Protein AF-A0A077NP46-F1 (afdb_monomer_lite)

Structure (mmCIF, N/CA/C/O backbone):
data_AF-A0A077NP46-F1
#
_entry.id   AF-A0A077NP46-F1
#
loop_
_atom_site.group_PDB
_atom_site.id
_atom_site.type_symbol
_atom_site.label_atom_id
_atom_site.label_alt_id
_atom_site.label_comp_id
_atom_site.label_asym_id
_atom_site.label_entity_id
_atom_site.label_seq_id
_atom_site.pdbx_PDB_ins_code
_atom_site.Cartn_x
_atom_site.Cartn_y
_atom_site.Cartn_z
_atom_site.occupancy
_atom_site.B_iso_or_equiv
_atom_site.auth_seq_id
_atom_site.auth_comp_id
_atom_site.auth_asym_id
_atom_site.auth_atom_id
_atom_site.pdbx_PDB_model_num
ATOM 1 N N . MET A 1 1 ? 30.867 -4.720 -48.514 1.00 58.94 1 MET A N 1
ATOM 2 C CA . MET A 1 1 ? 30.125 -4.532 -47.248 1.00 58.94 1 MET A CA 1
ATOM 3 C C . MET A 1 1 ? 30.835 -5.351 -46.179 1.00 58.94 1 MET A C 1
ATOM 5 O O . MET A 1 1 ? 30.771 -6.571 -46.223 1.00 58.94 1 MET A O 1
ATOM 9 N N . ASP A 1 2 ? 31.620 -4.688 -45.328 1.00 71.00 2 ASP A N 1
ATOM 10 C CA . ASP A 1 2 ? 32.583 -5.315 -44.412 1.00 71.00 2 ASP A CA 1
ATOM 11 C C . ASP A 1 2 ? 31.943 -6.243 -43.376 1.00 71.00 2 ASP A C 1
ATOM 13 O O . ASP A 1 2 ? 31.052 -5.832 -42.627 1.00 71.00 2 ASP A O 1
ATOM 17 N N . ARG A 1 3 ? 32.468 -7.471 -43.271 1.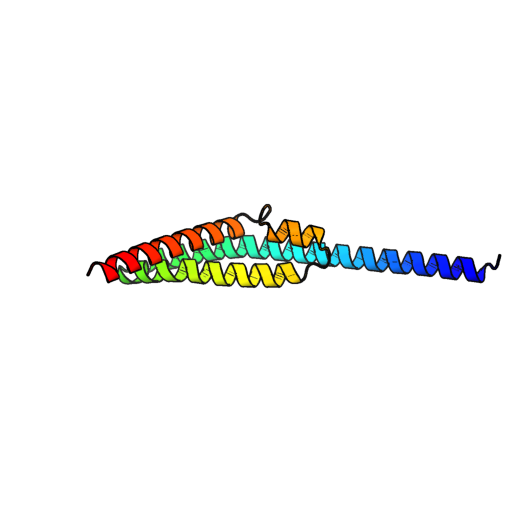00 71.44 3 ARG A N 1
ATOM 18 C CA . ARG A 1 3 ? 32.112 -8.479 -42.250 1.00 71.44 3 ARG A CA 1
ATOM 19 C C . ARG A 1 3 ? 32.153 -7.898 -40.830 1.00 71.44 3 ARG A C 1
ATOM 21 O O . ARG A 1 3 ? 31.249 -8.137 -40.037 1.00 71.44 3 ARG A O 1
ATOM 28 N N . VAL A 1 4 ? 33.118 -7.013 -40.574 1.00 72.38 4 VAL A N 1
ATOM 29 C CA . VAL A 1 4 ? 33.297 -6.281 -39.309 1.00 72.38 4 VAL A CA 1
ATOM 30 C C . VAL A 1 4 ? 32.064 -5.449 -38.935 1.00 72.38 4 VAL A C 1
ATOM 32 O O . VAL A 1 4 ? 31.706 -5.346 -37.761 1.00 72.38 4 VAL A O 1
ATOM 35 N N . LYS A 1 5 ? 31.375 -4.860 -39.921 1.00 72.19 5 LYS A N 1
ATOM 36 C CA . LYS A 1 5 ? 30.170 -4.051 -39.688 1.00 72.19 5 LYS A CA 1
ATOM 37 C C . LYS A 1 5 ? 28.974 -4.934 -39.325 1.00 72.19 5 LYS A C 1
ATOM 39 O O . LYS A 1 5 ? 28.186 -4.548 -38.463 1.00 72.19 5 LYS A O 1
ATOM 44 N N . ILE A 1 6 ? 28.879 -6.119 -39.933 1.00 72.25 6 ILE A N 1
ATOM 45 C CA . ILE A 1 6 ? 27.825 -7.111 -39.669 1.00 72.25 6 ILE A CA 1
ATOM 46 C C . ILE A 1 6 ? 27.989 -7.711 -38.267 1.00 72.25 6 ILE A C 1
ATOM 48 O O . ILE A 1 6 ? 27.013 -7.779 -37.521 1.00 72.25 6 ILE A O 1
ATOM 52 N N . ASP A 1 7 ? 29.216 -8.038 -37.857 1.00 75.44 7 ASP A N 1
ATOM 53 C CA . ASP A 1 7 ? 29.483 -8.563 -36.511 1.00 75.44 7 ASP A CA 1
ATOM 54 C C . ASP A 1 7 ? 29.201 -7.526 -35.412 1.00 75.44 7 ASP A C 1
ATOM 56 O O . ASP A 1 7 ? 28.629 -7.855 -34.369 1.00 75.44 7 ASP A O 1
ATOM 60 N N . LYS A 1 8 ? 29.501 -6.242 -35.662 1.00 73.50 8 LYS A N 1
ATOM 61 C CA . LYS A 1 8 ? 29.154 -5.141 -34.743 1.00 73.50 8 LYS A CA 1
ATOM 62 C C . LYS A 1 8 ? 27.647 -4.909 -34.618 1.00 73.50 8 LYS A C 1
ATOM 64 O O . LYS A 1 8 ? 27.180 -4.505 -33.553 1.00 73.50 8 LYS A O 1
ATOM 69 N N . LEU A 1 9 ? 26.897 -5.094 -35.704 1.00 74.25 9 LEU A N 1
ATOM 70 C CA . LEU A 1 9 ? 25.433 -5.013 -35.703 1.00 74.25 9 LEU A CA 1
ATOM 71 C C . LEU A 1 9 ? 24.842 -6.175 -34.901 1.00 74.25 9 LEU A C 1
ATOM 73 O O . LEU A 1 9 ? 24.157 -5.938 -33.911 1.00 74.25 9 LEU A O 1
ATOM 77 N N . LYS A 1 10 ? 25.257 -7.406 -35.211 1.00 78.81 10 LYS A N 1
ATOM 78 C CA . LYS A 1 10 ? 24.819 -8.618 -34.511 1.00 78.81 10 LYS A CA 1
ATOM 79 C C . LYS A 1 10 ? 25.104 -8.574 -33.003 1.00 78.81 10 LYS A C 1
ATOM 81 O O . LYS A 1 10 ? 24.259 -8.971 -32.207 1.00 78.81 10 LYS A O 1
ATOM 86 N N . ASN A 1 11 ? 26.268 -8.071 -32.585 1.00 78.12 11 ASN A N 1
ATOM 87 C CA . ASN A 1 11 ? 26.615 -7.954 -31.163 1.00 78.12 11 ASN A CA 1
ATOM 88 C C . ASN A 1 11 ? 25.741 -6.909 -30.430 1.00 78.12 11 ASN A C 1
ATOM 90 O O . ASN A 1 11 ? 25.298 -7.143 -29.302 1.00 78.12 11 ASN A O 1
ATOM 94 N N . ARG A 1 12 ? 25.401 -5.792 -31.093 1.00 77.50 12 ARG A N 1
ATOM 95 C CA . ARG A 1 12 ? 24.451 -4.800 -30.555 1.00 77.50 12 ARG A CA 1
ATOM 96 C C . ARG A 1 12 ? 23.042 -5.364 -30.388 1.00 77.50 12 ARG A C 1
ATOM 98 O O . ARG A 1 12 ? 22.405 -5.104 -29.370 1.00 77.50 12 ARG A O 1
ATOM 105 N N . ASP A 1 13 ? 22.580 -6.175 -31.331 1.00 80.56 13 ASP A N 1
ATOM 106 C CA . ASP A 1 13 ? 21.258 -6.798 -31.231 1.00 80.56 13 ASP A CA 1
ATOM 107 C C . ASP A 1 13 ? 21.206 -7.823 -30.088 1.00 80.56 13 ASP A C 1
ATOM 109 O O . ASP A 1 13 ? 20.266 -7.832 -29.292 1.00 80.56 13 ASP A O 1
ATOM 113 N N . ILE A 1 14 ? 22.255 -8.638 -29.931 1.00 80.88 14 ILE A N 1
ATOM 114 C CA . ILE A 1 14 ? 22.356 -9.618 -28.837 1.00 80.88 14 ILE A CA 1
ATOM 115 C C . ILE A 1 14 ? 22.390 -8.923 -27.467 1.00 80.88 14 ILE A C 1
ATOM 117 O O . ILE A 1 14 ? 21.702 -9.353 -26.539 1.00 80.88 14 ILE A O 1
ATOM 121 N N . THR A 1 15 ? 23.144 -7.829 -27.328 1.00 81.31 15 THR A N 1
ATOM 122 C CA . THR A 1 15 ? 23.210 -7.062 -26.070 1.00 81.31 15 THR A CA 1
ATOM 123 C C . THR A 1 15 ? 21.888 -6.366 -25.741 1.00 81.31 15 THR A C 1
ATOM 125 O O . THR A 1 15 ? 21.460 -6.389 -24.583 1.00 81.31 15 THR A O 1
ATOM 128 N N . ALA A 1 16 ? 21.181 -5.830 -26.739 1.00 80.19 16 ALA A N 1
ATOM 129 C CA . ALA A 1 16 ? 19.845 -5.264 -26.553 1.00 80.19 16 ALA A CA 1
ATOM 130 C C . ALA A 1 16 ? 18.819 -6.326 -26.114 1.00 80.19 16 ALA A C 1
ATOM 132 O O . ALA A 1 16 ? 18.022 -6.086 -25.201 1.00 80.19 16 ALA A O 1
ATOM 133 N N . LEU A 1 17 ? 18.864 -7.522 -26.709 1.00 81.94 17 LEU A N 1
ATOM 134 C CA . LEU A 1 17 ? 18.001 -8.639 -26.319 1.00 81.94 17 LEU A CA 1
ATOM 135 C C . LEU A 1 17 ? 18.304 -9.121 -24.895 1.00 81.94 17 LEU A C 1
ATOM 137 O O . LEU A 1 17 ? 17.371 -9.293 -24.110 1.00 81.94 17 LEU A O 1
ATOM 141 N N . LEU A 1 18 ? 19.579 -9.280 -24.531 1.00 80.25 18 LEU A N 1
ATOM 142 C CA . LEU A 1 18 ? 19.990 -9.666 -23.174 1.00 80.25 18 LEU A CA 1
ATOM 143 C C . LEU A 1 18 ? 19.521 -8.656 -22.122 1.00 80.25 18 LEU A C 1
ATOM 145 O O . LEU A 1 18 ? 18.959 -9.059 -21.103 1.00 80.25 18 LEU A O 1
ATOM 149 N N . SER A 1 19 ? 19.672 -7.358 -22.397 1.00 77.31 19 SER A N 1
ATOM 150 C CA . SER A 1 19 ? 19.149 -6.290 -21.538 1.00 77.31 19 SER A CA 1
ATOM 151 C C . SER A 1 19 ? 17.631 -6.416 -21.360 1.00 77.31 19 SER A C 1
ATOM 153 O O . SER A 1 19 ? 17.135 -6.472 -20.235 1.00 77.31 19 SER A O 1
ATOM 155 N N . LYS A 1 20 ? 16.879 -6.596 -22.453 1.00 78.19 20 LYS A N 1
ATOM 156 C CA . LYS A 1 20 ? 15.417 -6.764 -22.407 1.00 78.19 20 LYS A CA 1
ATOM 157 C C . LYS A 1 20 ? 14.985 -8.009 -21.617 1.00 78.19 20 LYS A C 1
ATOM 159 O O . LYS A 1 20 ? 14.007 -7.958 -20.869 1.00 78.19 20 LYS A O 1
ATOM 164 N N . TYR A 1 21 ? 15.709 -9.121 -21.749 1.00 77.50 21 TYR A N 1
ATOM 165 C CA . TYR A 1 21 ? 15.459 -10.340 -20.972 1.00 77.50 21 TYR A CA 1
ATOM 166 C C . TYR A 1 21 ? 15.762 -10.156 -19.479 1.00 77.50 21 TYR A C 1
ATOM 168 O O . TYR A 1 21 ? 14.984 -10.630 -18.646 1.00 77.50 21 TYR A O 1
ATOM 176 N N . ALA A 1 22 ? 16.843 -9.451 -19.135 1.00 75.00 22 ALA A N 1
ATOM 177 C CA . ALA A 1 22 ? 17.192 -9.135 -17.752 1.00 75.00 22 ALA A CA 1
ATOM 178 C C . ALA A 1 22 ? 16.121 -8.254 -17.088 1.00 75.00 22 ALA A C 1
ATOM 180 O O . ALA A 1 22 ? 15.631 -8.611 -16.014 1.00 75.00 22 ALA A O 1
ATOM 181 N N . MET A 1 23 ? 15.670 -7.195 -17.773 1.00 77.88 23 MET A N 1
ATOM 182 C CA . MET A 1 23 ? 14.568 -6.332 -17.317 1.00 77.88 23 MET A CA 1
ATOM 183 C C . MET A 1 23 ? 13.292 -7.142 -17.061 1.00 77.88 23 MET A C 1
ATOM 185 O O . MET A 1 23 ? 12.713 -7.088 -15.980 1.00 77.88 23 MET A O 1
ATOM 189 N N . LYS A 1 24 ? 12.905 -8.004 -18.011 1.00 76.88 24 LYS A N 1
ATOM 190 C CA . LYS A 1 24 ? 11.707 -8.848 -17.884 1.00 76.88 24 LYS A CA 1
ATOM 191 C C . LYS A 1 24 ? 11.804 -9.846 -16.724 1.00 76.88 24 LYS A C 1
ATOM 193 O O . LYS A 1 24 ? 10.796 -10.164 -16.091 1.00 76.88 24 LYS A O 1
ATOM 198 N N . LYS A 1 25 ? 12.999 -10.378 -16.444 1.00 77.62 25 LYS A N 1
ATOM 199 C CA . LYS A 1 25 ? 13.234 -11.269 -15.296 1.00 77.62 25 LYS A CA 1
ATOM 200 C C . LYS A 1 25 ? 13.103 -10.507 -13.973 1.00 77.62 25 LYS A C 1
ATOM 202 O O . LYS A 1 25 ? 12.467 -11.017 -13.051 1.00 77.62 25 LYS A O 1
ATOM 207 N N . GLN A 1 26 ? 13.644 -9.293 -13.908 1.00 77.69 26 GLN A N 1
ATOM 208 C CA . GLN A 1 26 ? 13.545 -8.415 -12.743 1.00 77.69 26 GLN A CA 1
ATOM 209 C C . GLN A 1 26 ? 12.096 -7.975 -12.476 1.00 77.69 26 GLN A C 1
ATOM 211 O O . GLN A 1 26 ? 11.637 -8.026 -11.331 1.00 77.69 26 GLN A O 1
ATOM 216 N N . ASP A 1 27 ? 11.331 -7.651 -13.518 1.00 75.25 27 ASP A N 1
ATOM 217 C CA . ASP A 1 27 ? 9.910 -7.309 -13.391 1.00 75.25 27 ASP A CA 1
ATOM 218 C C . ASP A 1 27 ? 9.087 -8.495 -12.867 1.00 75.25 27 ASP A C 1
ATOM 220 O O . ASP A 1 27 ? 8.264 -8.335 -11.965 1.00 75.25 27 ASP A O 1
ATOM 224 N N . LYS A 1 28 ? 9.362 -9.719 -13.344 1.00 77.19 28 LYS A N 1
ATOM 225 C CA . LYS A 1 28 ? 8.721 -10.940 -12.820 1.00 77.19 28 LYS A CA 1
ATOM 226 C C . LYS A 1 28 ? 9.022 -11.178 -11.338 1.00 77.19 28 LYS A C 1
ATOM 228 O O . LYS A 1 28 ? 8.116 -11.536 -10.587 1.00 77.19 28 LYS A O 1
ATOM 233 N N . GLN A 1 29 ? 10.268 -10.984 -10.903 1.00 80.19 29 GLN A N 1
ATOM 234 C CA . GLN A 1 29 ? 10.638 -11.103 -9.485 1.00 80.19 29 GLN A CA 1
ATOM 235 C C . GLN A 1 29 ? 9.959 -10.033 -8.625 1.00 80.19 29 GLN A C 1
ATOM 237 O O . GLN A 1 29 ? 9.506 -10.318 -7.512 1.00 80.19 29 GLN A O 1
ATOM 242 N N . THR A 1 30 ? 9.842 -8.819 -9.161 1.00 76.50 30 THR A N 1
ATOM 243 C CA . THR A 1 30 ? 9.151 -7.713 -8.497 1.00 76.50 30 THR A CA 1
ATOM 244 C C . THR A 1 30 ? 7.669 -8.051 -8.336 1.00 76.50 30 THR A C 1
ATOM 246 O O . THR A 1 30 ? 7.168 -8.032 -7.216 1.00 76.50 30 THR A O 1
ATOM 249 N N . LEU A 1 31 ? 6.988 -8.509 -9.393 1.00 76.88 31 LEU A N 1
ATOM 250 C CA . LEU A 1 31 ? 5.595 -8.973 -9.326 1.00 76.88 31 LEU A CA 1
ATOM 251 C C . LEU A 1 31 ? 5.378 -10.105 -8.311 1.00 76.88 31 LEU A C 1
ATOM 253 O O . LEU A 1 31 ? 4.396 -10.082 -7.565 1.00 76.88 31 LEU A O 1
ATOM 257 N N . ALA A 1 32 ? 6.285 -11.086 -8.265 1.00 79.94 32 ALA A N 1
ATOM 258 C CA . ALA A 1 32 ? 6.219 -12.175 -7.292 1.00 79.94 32 ALA A CA 1
ATOM 259 C C . ALA A 1 32 ? 6.337 -11.649 -5.852 1.00 79.94 32 ALA A C 1
ATOM 261 O O . ALA A 1 32 ? 5.567 -12.059 -4.983 1.00 79.94 32 ALA A O 1
ATOM 262 N N . SER A 1 33 ? 7.238 -10.690 -5.623 1.00 79.75 33 SER A N 1
ATOM 263 C CA . SER A 1 33 ? 7.393 -10.011 -4.332 1.00 79.75 33 SER A CA 1
ATOM 264 C C . SER A 1 33 ? 6.145 -9.211 -3.954 1.00 79.75 33 SER A C 1
ATOM 266 O O . SER A 1 33 ? 5.704 -9.294 -2.811 1.00 79.75 33 SER A O 1
ATOM 268 N N . LEU A 1 34 ? 5.528 -8.496 -4.905 1.00 78.06 34 LEU A N 1
ATOM 269 C CA . LEU A 1 34 ? 4.260 -7.795 -4.672 1.00 78.06 34 LEU A CA 1
ATOM 270 C C . LEU A 1 34 ? 3.145 -8.773 -4.284 1.00 78.06 34 LEU A C 1
ATOM 272 O O . LEU A 1 34 ? 2.411 -8.514 -3.338 1.00 78.06 34 LEU A O 1
ATOM 276 N N . LYS A 1 35 ? 3.031 -9.917 -4.970 1.00 79.06 35 LYS A N 1
ATOM 277 C CA . LYS A 1 35 ? 2.004 -10.926 -4.662 1.00 79.06 35 LYS A CA 1
ATOM 278 C C . LYS A 1 35 ? 2.218 -11.568 -3.291 1.00 79.06 35 LYS A C 1
ATOM 280 O O . LYS A 1 35 ? 1.259 -11.809 -2.563 1.00 79.06 35 LYS A O 1
ATOM 285 N N . GLN A 1 36 ? 3.471 -11.828 -2.920 1.00 82.06 36 GLN A N 1
ATOM 286 C CA . GLN A 1 36 ? 3.796 -12.299 -1.574 1.00 82.06 36 GLN A CA 1
ATOM 287 C C . GLN A 1 36 ? 3.496 -11.244 -0.509 1.00 82.06 36 GLN A C 1
ATOM 289 O O . GLN A 1 36 ? 2.999 -11.604 0.556 1.00 82.06 36 GLN A O 1
ATOM 294 N N . LEU A 1 37 ? 3.777 -9.967 -0.784 1.00 81.31 37 LEU A N 1
ATOM 295 C CA . LEU A 1 37 ? 3.448 -8.864 0.116 1.00 81.31 37 LEU A CA 1
ATOM 296 C C . LEU A 1 37 ? 1.932 -8.770 0.333 1.00 81.31 37 LEU A C 1
ATOM 298 O O . LEU A 1 37 ? 1.511 -8.700 1.480 1.00 81.31 37 LEU A O 1
ATOM 302 N N . ASP A 1 38 ? 1.136 -8.843 -0.737 1.00 80.31 38 ASP A N 1
ATOM 303 C CA . ASP A 1 38 ? -0.334 -8.804 -0.688 1.00 80.31 38 ASP A CA 1
ATOM 304 C C . ASP A 1 38 ? -0.884 -9.940 0.187 1.00 80.31 38 ASP A C 1
ATOM 306 O O . ASP A 1 38 ? -1.621 -9.703 1.142 1.00 80.31 38 ASP A O 1
ATOM 310 N N . ASN A 1 39 ? -0.417 -11.171 -0.039 1.00 81.00 39 ASN A N 1
ATOM 311 C CA . ASN A 1 39 ? -0.849 -12.327 0.747 1.00 81.00 39 ASN A CA 1
ATOM 312 C C . ASN A 1 39 ? -0.401 -12.245 2.221 1.00 81.00 39 ASN A C 1
ATOM 314 O O . ASN A 1 39 ? -1.156 -12.582 3.133 1.00 81.00 39 ASN A O 1
ATOM 318 N N . ARG A 1 40 ? 0.824 -11.766 2.480 1.00 81.94 40 ARG A N 1
ATOM 319 C CA . ARG A 1 40 ? 1.321 -11.548 3.850 1.00 81.94 40 ARG A CA 1
ATOM 320 C C . ARG A 1 40 ? 0.568 -10.431 4.562 1.00 81.94 40 ARG A C 1
ATOM 322 O O . ARG A 1 40 ? 0.369 -10.529 5.767 1.00 81.94 40 ARG A O 1
ATOM 329 N N . ALA A 1 41 ? 0.158 -9.392 3.844 1.00 80.19 41 ALA A N 1
ATOM 330 C CA . ALA A 1 41 ? -0.592 -8.283 4.412 1.00 80.19 41 ALA A CA 1
ATOM 331 C C . ALA A 1 41 ? -2.016 -8.704 4.799 1.00 80.19 41 ALA A C 1
ATOM 333 O O . ALA A 1 41 ? -2.472 -8.340 5.880 1.00 80.19 41 ALA A O 1
ATOM 334 N N . VAL A 1 42 ? -2.667 -9.562 4.003 1.00 80.19 42 VAL A N 1
ATOM 335 C CA . VAL A 1 42 ? -3.940 -10.208 4.380 1.00 80.19 42 VAL A CA 1
ATOM 336 C C . VAL A 1 42 ? -3.774 -11.030 5.661 1.00 80.19 42 VAL A C 1
ATOM 338 O O . VAL A 1 42 ? -4.549 -10.881 6.604 1.00 80.19 42 VAL A O 1
ATOM 341 N N . LEU A 1 43 ? -2.729 -11.859 5.729 1.00 83.38 43 LEU A N 1
ATOM 342 C CA . LEU A 1 43 ? -2.394 -12.628 6.932 1.00 83.38 43 LEU A CA 1
ATOM 343 C C . LEU A 1 43 ? -2.146 -11.722 8.145 1.00 83.38 43 LEU A C 1
ATOM 345 O O . LEU A 1 43 ? -2.653 -11.997 9.230 1.00 83.38 43 LEU A O 1
ATOM 349 N N . GLY A 1 44 ? -1.416 -10.621 7.957 1.00 82.00 44 GLY A N 1
ATOM 350 C CA . GLY A 1 44 ? -1.179 -9.613 8.987 1.00 82.00 44 GLY A CA 1
ATOM 351 C C . GLY A 1 44 ? -2.472 -8.954 9.466 1.00 82.00 44 GLY A C 1
ATOM 352 O O . GLY A 1 44 ? -2.663 -8.792 10.667 1.00 82.00 44 GLY A O 1
ATOM 353 N N . PHE A 1 45 ? -3.390 -8.641 8.552 1.00 80.56 45 PHE A N 1
ATOM 354 C CA . PHE A 1 45 ? -4.693 -8.065 8.878 1.00 80.56 45 PHE A CA 1
ATOM 355 C C . PHE A 1 45 ? -5.524 -8.997 9.768 1.00 80.56 45 PHE A C 1
ATOM 357 O O . PHE A 1 45 ? -6.042 -8.566 10.801 1.00 80.56 45 PHE A O 1
ATOM 364 N N . PHE A 1 46 ? -5.593 -10.286 9.421 1.00 82.44 46 PHE A N 1
ATOM 365 C CA . PHE A 1 46 ? -6.261 -11.290 10.252 1.00 82.44 46 PHE A CA 1
ATOM 366 C C . PHE A 1 46 ? -5.548 -11.514 11.585 1.00 82.44 46 PHE A C 1
ATOM 368 O O . PHE A 1 46 ? -6.216 -11.610 12.610 1.00 82.44 46 PHE A O 1
ATOM 375 N N . ALA A 1 47 ? -4.214 -11.547 11.605 1.00 84.06 47 ALA A N 1
ATOM 376 C CA . ALA A 1 47 ? -3.447 -11.696 12.839 1.00 84.06 47 ALA A CA 1
ATOM 377 C C . ALA A 1 47 ? -3.693 -10.529 13.809 1.00 84.06 47 ALA A C 1
ATOM 379 O O . ALA A 1 47 ? -3.908 -10.756 14.998 1.00 84.06 47 ALA A O 1
ATOM 380 N N . ILE A 1 48 ? -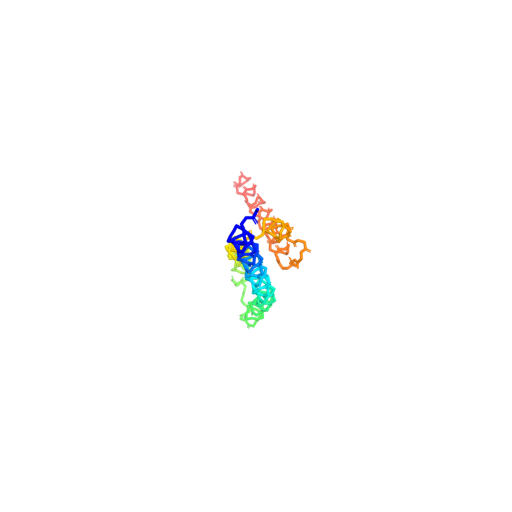3.734 -9.291 13.300 1.00 80.38 48 ILE A N 1
ATOM 381 C CA . ILE A 1 48 ? -4.088 -8.098 14.082 1.00 80.38 48 ILE A CA 1
ATOM 382 C C . ILE A 1 48 ? -5.497 -8.261 14.659 1.00 80.38 48 ILE A C 1
ATOM 384 O O . ILE A 1 48 ? -5.673 -8.119 15.867 1.00 80.38 48 ILE A O 1
ATOM 388 N N . ALA A 1 49 ? -6.483 -8.616 13.829 1.00 79.12 49 ALA A N 1
ATOM 389 C CA . ALA A 1 49 ? -7.857 -8.830 14.281 1.00 79.12 49 ALA A CA 1
ATOM 390 C C . ALA A 1 49 ? -7.962 -9.937 15.348 1.00 79.12 49 ALA A C 1
ATOM 392 O O . ALA A 1 49 ? -8.683 -9.769 16.330 1.00 79.12 49 ALA A O 1
ATOM 393 N N . LEU A 1 50 ? -7.210 -11.031 15.196 1.00 83.19 50 LEU A N 1
ATOM 394 C CA . LEU A 1 50 ? -7.196 -12.157 16.128 1.00 83.19 50 LEU A CA 1
ATOM 395 C C . LEU A 1 50 ? -6.603 -11.761 17.488 1.00 83.19 50 LEU A C 1
ATOM 397 O O . LEU A 1 50 ? -7.229 -11.991 18.519 1.00 83.19 50 LEU A O 1
ATOM 401 N N . ILE A 1 51 ? -5.439 -11.101 17.491 1.00 82.06 51 ILE A N 1
ATOM 402 C CA . ILE A 1 51 ? -4.782 -10.611 18.715 1.00 82.06 51 ILE A CA 1
ATOM 403 C C . ILE A 1 51 ? -5.697 -9.619 19.444 1.00 82.06 51 ILE A C 1
ATOM 405 O O . ILE A 1 51 ? -5.868 -9.692 20.659 1.00 82.06 51 ILE A O 1
ATOM 409 N N . LEU A 1 52 ? -6.333 -8.712 18.705 1.00 76.31 52 LEU A N 1
ATOM 410 C CA . LEU A 1 52 ? -7.271 -7.742 19.266 1.00 76.31 52 LEU A CA 1
ATOM 411 C C . LEU A 1 52 ? -8.541 -8.389 19.824 1.00 76.31 52 LEU A C 1
ATOM 413 O O . LEU A 1 52 ? -8.992 -7.994 20.900 1.00 76.31 52 LEU A O 1
ATOM 417 N N . GLY A 1 53 ? -9.081 -9.396 19.134 1.00 74.75 53 GLY A N 1
ATOM 418 C CA . GLY A 1 53 ? -10.212 -10.190 19.612 1.00 74.75 53 GLY A CA 1
ATOM 419 C C . GLY A 1 53 ? -9.892 -10.940 20.905 1.00 74.75 53 GLY A C 1
ATOM 420 O O . GLY A 1 53 ? -10.725 -10.976 21.805 1.00 74.75 53 GLY A O 1
ATOM 421 N N . MET A 1 54 ? -8.666 -11.458 21.037 1.00 79.19 54 MET A N 1
ATOM 422 C CA . MET A 1 54 ? -8.212 -12.145 22.252 1.00 79.19 54 MET A CA 1
ATOM 423 C C . MET A 1 54 ? -8.027 -11.204 23.450 1.00 79.19 54 MET A C 1
ATOM 425 O O . MET A 1 54 ? -8.283 -11.611 24.579 1.00 79.19 54 MET A O 1
ATOM 429 N N . ILE A 1 55 ? -7.594 -9.956 23.233 1.00 78.75 55 ILE A N 1
ATOM 430 C CA . ILE A 1 55 ? -7.368 -8.994 24.330 1.00 78.75 55 ILE A CA 1
ATOM 431 C C . ILE A 1 55 ? -8.680 -8.279 24.735 1.00 78.75 55 ILE A C 1
ATOM 433 O O . ILE A 1 55 ? -8.823 -7.849 25.878 1.00 78.75 55 ILE A O 1
ATOM 437 N N . GLY A 1 56 ? -9.667 -8.173 23.835 1.00 60.44 56 GLY A N 1
ATOM 438 C CA . GLY A 1 56 ? -11.095 -8.071 24.190 1.00 60.44 56 GLY A CA 1
ATOM 439 C C . GLY A 1 56 ? -11.560 -6.881 25.049 1.00 60.44 56 GLY A C 1
ATOM 440 O O . GLY A 1 56 ? -12.604 -6.958 25.692 1.00 60.44 56 GLY A O 1
ATOM 441 N N . GLY A 1 57 ? -10.825 -5.767 25.098 1.00 68.62 57 GLY A N 1
ATOM 442 C CA . GLY A 1 57 ? -11.188 -4.591 25.905 1.00 68.62 57 GLY A CA 1
ATOM 443 C C . GLY A 1 57 ? -11.948 -3.501 25.130 1.00 68.62 57 GLY A C 1
ATOM 444 O O . GLY A 1 57 ? -11.571 -3.152 24.016 1.00 68.62 57 GLY A O 1
ATOM 445 N N . LYS A 1 58 ? -12.947 -2.838 25.742 1.00 66.25 58 LYS A N 1
ATOM 446 C CA . LYS A 1 58 ? -13.707 -1.705 25.139 1.00 66.25 58 LYS A CA 1
ATOM 447 C C . LYS A 1 58 ? -12.826 -0.553 24.616 1.00 66.25 58 LYS A C 1
ATOM 449 O O . LYS A 1 58 ? -13.206 0.144 23.679 1.00 66.25 58 LYS A O 1
ATOM 454 N N . LYS A 1 59 ? -11.646 -0.337 25.212 1.00 68.00 59 LYS A N 1
ATOM 455 C CA . LYS A 1 59 ? -10.664 0.661 24.746 1.00 68.00 59 LYS A CA 1
ATOM 456 C C . LYS A 1 59 ? -9.973 0.250 23.441 1.00 68.00 59 LYS A C 1
ATOM 458 O O . LYS A 1 59 ? -9.638 1.121 22.646 1.00 68.00 59 LYS A O 1
ATOM 463 N N . LEU A 1 60 ? -9.817 -1.049 23.192 1.00 67.81 60 LEU A N 1
ATOM 464 C CA . LEU A 1 60 ? -9.147 -1.560 21.998 1.00 67.81 60 LEU A CA 1
ATOM 465 C C . LEU A 1 60 ? -9.984 -1.363 20.741 1.00 67.81 60 LEU A C 1
ATOM 467 O O . LEU A 1 60 ? -9.413 -1.048 19.709 1.00 67.81 60 LEU A O 1
ATOM 471 N N . ALA A 1 61 ? -11.316 -1.418 20.827 1.00 67.69 61 ALA A N 1
ATOM 472 C CA . ALA A 1 61 ? -12.196 -1.128 19.690 1.00 67.69 61 ALA A CA 1
ATOM 473 C C . ALA A 1 61 ? -11.936 0.265 19.080 1.00 67.69 61 ALA A C 1
ATOM 475 O O . ALA A 1 61 ? -11.913 0.425 17.860 1.00 67.69 61 ALA A O 1
ATOM 476 N N . ARG A 1 62 ? -11.647 1.265 19.927 1.00 69.88 62 ARG A N 1
ATOM 477 C CA . ARG A 1 62 ? -11.231 2.603 19.476 1.00 69.88 62 ARG A CA 1
ATOM 478 C C . ARG A 1 62 ? -9.851 2.590 18.822 1.00 69.88 62 ARG A C 1
ATOM 480 O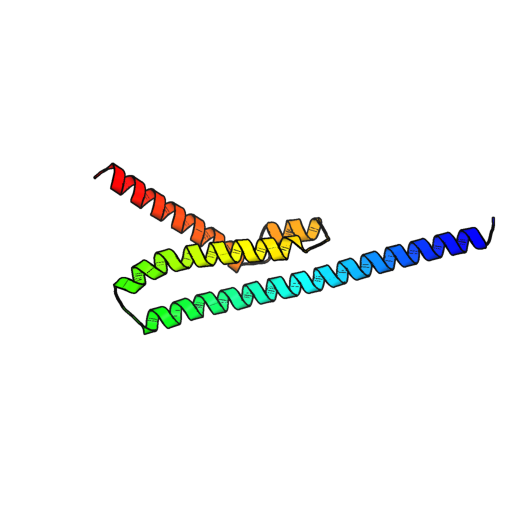 O . ARG A 1 62 ? -9.660 3.245 17.805 1.00 69.88 62 ARG A O 1
ATOM 487 N N . SER A 1 63 ? -8.904 1.830 19.370 1.00 74.25 63 SER A N 1
ATOM 488 C CA . SER A 1 63 ? -7.583 1.674 18.756 1.00 74.25 63 SER A CA 1
ATOM 489 C C . SER A 1 63 ? -7.647 0.952 17.410 1.00 74.25 63 SER A C 1
ATOM 491 O O . SER A 1 63 ? -6.940 1.374 16.507 1.00 74.25 63 SER A O 1
ATOM 493 N N . VAL A 1 64 ? -8.505 -0.062 17.229 1.00 73.56 64 VAL A N 1
ATOM 494 C CA . VAL A 1 64 ? -8.699 -0.771 15.942 1.00 73.56 64 VAL A CA 1
ATOM 495 C C . VAL A 1 64 ? -9.154 0.181 14.847 1.00 73.56 64 VAL A C 1
ATOM 497 O O . VAL A 1 64 ? -8.594 0.159 13.753 1.00 73.56 64 VAL A O 1
ATOM 500 N N . LEU A 1 65 ? -10.124 1.046 15.163 1.00 72.12 65 LEU A N 1
ATOM 501 C CA . LEU A 1 65 ? -10.639 2.055 14.235 1.00 72.12 65 LEU A CA 1
ATOM 502 C C . LEU A 1 65 ? -9.540 2.979 13.694 1.00 72.12 65 LEU A C 1
ATOM 504 O O . LEU A 1 65 ? -9.647 3.437 12.563 1.00 72.12 65 LEU A O 1
ATOM 508 N N . VAL A 1 66 ? -8.477 3.219 14.467 1.00 77.31 66 VAL A N 1
ATOM 509 C CA . VAL A 1 66 ? -7.313 4.011 14.036 1.00 77.31 66 VAL A CA 1
ATOM 510 C C . VAL A 1 66 ? -6.217 3.128 13.424 1.00 77.31 66 VAL A C 1
ATOM 512 O O . VAL A 1 66 ? -5.583 3.517 12.443 1.00 77.31 66 VAL A O 1
ATOM 515 N N . LEU A 1 67 ? -6.002 1.920 13.956 1.00 78.75 67 LEU A N 1
ATOM 516 C CA . LEU A 1 67 ? -4.958 0.999 13.500 1.00 78.75 67 LEU A CA 1
ATOM 517 C C . LEU A 1 67 ? -5.190 0.534 12.062 1.00 78.75 67 LEU A C 1
ATOM 519 O O . LEU A 1 67 ? -4.236 0.444 11.296 1.00 78.75 67 LEU A O 1
ATOM 523 N N . TRP A 1 68 ? -6.433 0.230 11.686 1.00 79.81 68 TRP A N 1
ATOM 524 C CA . TRP A 1 68 ? -6.764 -0.266 10.347 1.00 79.81 68 TRP A CA 1
ATOM 525 C C . TRP A 1 68 ? -6.506 0.729 9.211 1.00 79.81 68 TRP A C 1
ATOM 527 O O . TRP A 1 68 ? -5.847 0.338 8.238 1.00 79.81 68 TRP A O 1
ATOM 537 N N . PRO A 1 69 ? -6.953 1.996 9.283 1.00 80.81 69 PRO A N 1
ATOM 538 C CA . PRO A 1 69 ? -6.586 2.979 8.273 1.00 80.81 69 PRO A CA 1
ATOM 539 C C . PRO A 1 69 ? -5.085 3.270 8.284 1.00 80.81 69 PRO A C 1
ATOM 541 O O . PRO A 1 69 ? -4.489 3.362 7.212 1.00 80.81 69 PRO A O 1
ATOM 544 N N . LEU A 1 70 ? -4.441 3.317 9.457 1.00 83.44 70 LEU A N 1
ATOM 545 C CA . LEU A 1 70 ? -2.991 3.509 9.543 1.00 83.44 70 LEU A CA 1
ATOM 546 C C . LEU A 1 70 ? -2.221 2.370 8.852 1.00 83.44 70 LEU A C 1
ATOM 548 O O . LEU A 1 70 ? -1.330 2.622 8.040 1.00 83.44 70 LEU A O 1
ATOM 552 N N . TYR A 1 71 ? -2.606 1.119 9.113 1.00 82.06 71 TYR A N 1
ATOM 553 C CA . TYR A 1 71 ? -2.036 -0.062 8.465 1.00 82.06 71 TYR A CA 1
ATOM 554 C C . TYR A 1 71 ? -2.254 -0.030 6.948 1.00 82.06 71 TYR A C 1
ATOM 556 O O . TYR A 1 71 ? -1.327 -0.292 6.182 1.00 82.06 71 TYR A O 1
ATOM 564 N N . SER A 1 72 ? -3.452 0.365 6.509 1.00 82.94 72 SER A N 1
ATOM 565 C CA . SER A 1 72 ? -3.795 0.484 5.088 1.00 82.94 72 SER A CA 1
ATOM 566 C C . SER A 1 72 ? -2.942 1.535 4.374 1.00 82.94 72 SER A C 1
ATOM 568 O O . SER A 1 72 ? -2.436 1.281 3.281 1.00 82.94 72 SER A O 1
ATOM 570 N N . VAL A 1 73 ? -2.705 2.690 5.003 1.00 82.94 73 VAL A N 1
ATOM 571 C CA . VAL A 1 73 ? -1.821 3.733 4.457 1.00 82.94 73 VAL A CA 1
ATOM 572 C C . VAL A 1 73 ? -0.384 3.223 4.337 1.00 82.94 73 VAL A C 1
ATOM 574 O O . VAL A 1 73 ? 0.229 3.370 3.277 1.00 82.94 73 VAL A O 1
ATOM 577 N N . ILE A 1 74 ? 0.149 2.581 5.383 1.00 84.94 74 ILE A N 1
ATOM 578 C CA . ILE A 1 74 ? 1.506 2.007 5.363 1.00 84.94 74 ILE A CA 1
ATOM 579 C C . ILE A 1 74 ? 1.632 0.971 4.239 1.00 84.94 74 ILE A C 1
ATOM 581 O O . ILE A 1 74 ? 2.607 1.003 3.478 1.00 84.94 74 ILE A O 1
ATOM 585 N N . TYR A 1 75 ? 0.634 0.095 4.096 1.00 82.31 75 TYR A N 1
ATOM 586 C CA . TYR A 1 75 ? 0.592 -0.902 3.033 1.00 82.31 75 TYR A CA 1
ATOM 587 C C . TYR A 1 75 ? 0.622 -0.254 1.646 1.00 82.31 75 TYR A C 1
ATOM 589 O O . TYR A 1 75 ? 1.468 -0.609 0.825 1.00 82.31 75 TYR A O 1
ATOM 597 N N . ILE A 1 76 ? -0.225 0.748 1.393 1.00 81.88 76 ILE A N 1
ATOM 598 C CA . ILE A 1 76 ? -0.269 1.458 0.106 1.00 81.88 76 ILE A CA 1
ATOM 599 C C . ILE A 1 76 ? 1.072 2.131 -0.205 1.00 81.88 76 ILE A C 1
ATOM 601 O O . ILE A 1 76 ? 1.528 2.084 -1.350 1.00 81.88 76 ILE A O 1
ATOM 605 N N . VAL A 1 77 ? 1.730 2.739 0.785 1.00 82.25 77 VAL A N 1
ATOM 606 C CA . VAL A 1 77 ? 3.047 3.366 0.593 1.00 82.25 77 VAL A CA 1
ATOM 607 C C . VAL A 1 77 ? 4.109 2.322 0.242 1.00 82.25 77 VAL A C 1
ATOM 609 O O . VAL A 1 77 ? 4.879 2.536 -0.699 1.00 82.25 77 VAL A O 1
ATOM 612 N N . MET A 1 78 ? 4.148 1.184 0.944 1.00 81.06 78 MET A N 1
ATOM 613 C CA . MET A 1 78 ? 5.064 0.085 0.608 1.00 81.06 78 MET A CA 1
ATOM 614 C C . MET A 1 78 ? 4.775 -0.489 -0.779 1.00 81.06 78 MET A C 1
ATOM 616 O O . MET A 1 78 ? 5.702 -0.653 -1.574 1.00 81.06 78 MET A O 1
ATOM 620 N N . PHE A 1 79 ? 3.504 -0.734 -1.092 1.00 80.06 79 PHE A N 1
ATOM 621 C CA . PHE A 1 79 ? 3.063 -1.248 -2.383 1.00 80.06 79 PHE A CA 1
ATOM 622 C C . PHE A 1 79 ? 3.457 -0.300 -3.518 1.00 80.06 79 PHE A C 1
ATOM 624 O O . PHE A 1 79 ? 4.028 -0.736 -4.516 1.00 80.06 79 PHE A O 1
ATOM 631 N N . ARG A 1 80 ? 3.262 1.015 -3.341 1.00 79.44 80 ARG A N 1
ATOM 632 C CA . ARG A 1 80 ? 3.732 2.024 -4.299 1.00 79.44 80 ARG A CA 1
ATOM 633 C C . ARG A 1 80 ? 5.248 1.995 -4.433 1.00 79.44 80 ARG A C 1
ATOM 635 O O . ARG A 1 80 ? 5.728 1.927 -5.557 1.00 79.44 80 ARG A O 1
ATOM 642 N N . LYS A 1 81 ? 6.012 1.982 -3.335 1.00 79.56 81 LYS A N 1
ATOM 643 C CA . LYS A 1 81 ? 7.486 1.909 -3.397 1.00 79.56 81 LYS A CA 1
ATOM 644 C C . LYS A 1 81 ? 7.982 0.664 -4.138 1.00 79.56 81 LYS A C 1
ATOM 646 O O . LYS A 1 81 ? 8.932 0.772 -4.909 1.00 79.56 81 LYS A O 1
ATOM 651 N N . LEU A 1 82 ? 7.353 -0.495 -3.937 1.00 75.81 82 LEU A N 1
ATOM 652 C CA . LEU A 1 82 ? 7.682 -1.716 -4.681 1.00 75.81 82 LEU A CA 1
ATOM 653 C C . LEU A 1 82 ? 7.264 -1.612 -6.152 1.00 75.81 82 LEU A C 1
ATOM 655 O O . LEU A 1 82 ? 8.048 -1.958 -7.029 1.00 75.81 82 LEU A O 1
ATOM 659 N N . SER A 1 83 ? 6.073 -1.080 -6.430 1.00 72.62 83 SER A N 1
ATOM 660 C CA . SER A 1 83 ? 5.565 -0.870 -7.791 1.00 72.62 83 SER A CA 1
ATOM 661 C C . SER A 1 83 ? 6.444 0.096 -8.601 1.00 72.62 83 SER A C 1
ATOM 663 O O . SER A 1 83 ? 6.665 -0.085 -9.796 1.00 72.62 83 SER A O 1
ATOM 665 N N . GLN A 1 84 ? 7.040 1.101 -7.952 1.00 75.81 84 GLN A N 1
ATOM 666 C CA . GLN A 1 84 ? 7.985 2.017 -8.594 1.00 75.81 84 GLN A CA 1
ATOM 667 C C . GLN A 1 84 ? 9.298 1.354 -9.040 1.00 75.81 84 GLN A C 1
ATOM 669 O O . GLN A 1 84 ? 10.009 1.959 -9.836 1.00 75.81 84 GLN A O 1
ATOM 674 N N . ARG A 1 85 ? 9.613 0.141 -8.564 1.00 73.00 85 ARG A N 1
ATOM 675 C CA . ARG A 1 85 ? 10.791 -0.624 -9.003 1.00 73.00 85 ARG A CA 1
ATOM 676 C C . ARG A 1 85 ? 10.565 -1.408 -10.298 1.00 73.00 85 ARG A C 1
ATOM 678 O O . ARG A 1 85 ? 11.538 -1.943 -10.821 1.00 73.00 85 ARG A O 1
ATOM 685 N N . LEU A 1 86 ? 9.327 -1.489 -10.801 1.00 73.19 86 LEU A N 1
ATOM 686 C CA . LEU A 1 86 ? 9.061 -2.083 -12.112 1.00 73.19 86 LEU A CA 1
ATOM 687 C C . LEU A 1 86 ? 9.610 -1.175 -13.212 1.00 73.19 86 LEU A C 1
ATOM 689 O O . LEU A 1 86 ? 9.339 0.030 -13.228 1.00 73.19 86 LEU A O 1
ATOM 693 N N . HIS A 1 87 ? 10.370 -1.773 -14.123 1.00 65.31 87 HIS A N 1
ATOM 694 C CA . HIS A 1 87 ? 11.023 -1.059 -15.212 1.00 65.31 87 HIS A CA 1
ATOM 695 C C . HIS A 1 87 ? 10.090 -0.898 -16.422 1.00 65.31 87 HIS A C 1
ATOM 697 O O . HIS A 1 87 ? 10.168 0.093 -17.148 1.00 65.31 87 HIS A O 1
ATOM 703 N N . ASP A 1 88 ? 9.167 -1.844 -16.613 1.00 71.75 88 ASP A N 1
ATOM 704 C CA . ASP A 1 88 ? 8.132 -1.784 -17.643 1.00 71.75 88 ASP A CA 1
ATOM 705 C C . ASP A 1 88 ? 6.981 -0.843 -17.229 1.00 71.75 88 ASP A C 1
ATOM 707 O O . ASP A 1 88 ? 6.246 -1.086 -16.266 1.00 71.75 88 ASP A O 1
ATOM 711 N N . SER A 1 89 ? 6.822 0.257 -17.973 1.00 66.94 89 SER A N 1
ATOM 712 C CA . SER A 1 89 ? 5.798 1.283 -17.742 1.00 66.94 89 SER A CA 1
ATOM 713 C C . SER A 1 89 ? 4.369 0.765 -17.935 1.00 66.94 89 SER A C 1
ATOM 715 O O . SER A 1 89 ? 3.461 1.232 -17.242 1.00 66.94 89 SER A O 1
ATOM 717 N N . GLY A 1 90 ? 4.167 -0.224 -18.811 1.00 65.56 90 GLY A N 1
ATOM 718 C CA . GLY A 1 90 ? 2.874 -0.868 -19.036 1.00 65.56 90 GLY A CA 1
ATOM 719 C C . GLY A 1 90 ? 2.482 -1.762 -17.863 1.00 65.56 90 GLY A C 1
ATOM 720 O O . GLY A 1 90 ? 1.369 -1.653 -17.342 1.00 65.56 90 GLY A O 1
ATOM 721 N N . LEU A 1 91 ? 3.421 -2.578 -17.368 1.00 64.50 91 LEU A N 1
ATOM 722 C CA . LEU A 1 91 ? 3.198 -3.367 -16.150 1.00 64.50 91 LEU A CA 1
ATOM 723 C C . LEU A 1 91 ? 3.002 -2.469 -14.928 1.00 64.50 91 LEU A C 1
ATOM 725 O O . LEU A 1 91 ? 2.122 -2.731 -14.110 1.00 64.50 91 LEU A O 1
ATOM 729 N N . ARG A 1 92 ? 3.786 -1.395 -14.806 1.00 66.69 92 ARG A N 1
ATOM 730 C CA . ARG A 1 92 ? 3.661 -0.432 -13.708 1.00 66.69 92 ARG A CA 1
ATOM 731 C C . ARG A 1 92 ? 2.285 0.227 -13.693 1.00 66.69 92 ARG A C 1
ATOM 733 O O . ARG A 1 92 ? 1.714 0.368 -12.617 1.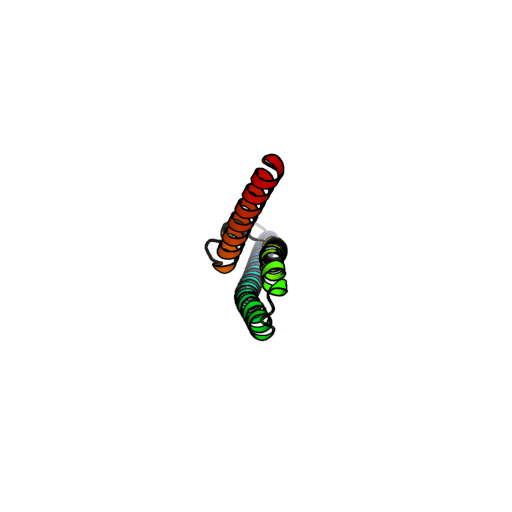00 66.69 92 ARG A O 1
ATOM 740 N N . GLY A 1 93 ? 1.733 0.571 -14.859 1.00 64.25 93 GLY A N 1
ATOM 741 C CA . GLY A 1 93 ? 0.364 1.075 -14.996 1.00 64.25 93 GLY A CA 1
ATOM 742 C C . GLY A 1 93 ? -0.682 0.058 -14.538 1.00 64.25 93 GLY A C 1
ATOM 743 O O . GLY A 1 93 ? -1.535 0.390 -13.717 1.00 64.25 93 GLY A O 1
ATOM 744 N N . LEU A 1 94 ? -0.563 -1.195 -14.987 1.00 66.38 94 LEU A N 1
ATOM 745 C CA . LEU A 1 94 ? -1.493 -2.274 -14.634 1.00 66.38 94 LEU A CA 1
ATOM 746 C C . LEU A 1 94 ? -1.479 -2.596 -13.127 1.00 66.38 94 LEU A C 1
ATOM 748 O O . LEU A 1 94 ? -2.525 -2.815 -12.516 1.00 66.38 94 LEU A O 1
ATOM 752 N N . VAL A 1 95 ? -0.289 -2.583 -12.519 1.00 66.06 95 VAL A N 1
ATOM 753 C CA . VAL A 1 95 ? -0.080 -2.793 -11.078 1.00 66.06 95 VAL A CA 1
ATOM 754 C C . VAL A 1 95 ? -0.597 -1.601 -10.267 1.00 66.06 95 VAL A C 1
ATOM 756 O O . VAL A 1 95 ? -1.255 -1.809 -9.250 1.00 66.06 95 VAL A O 1
ATOM 759 N N .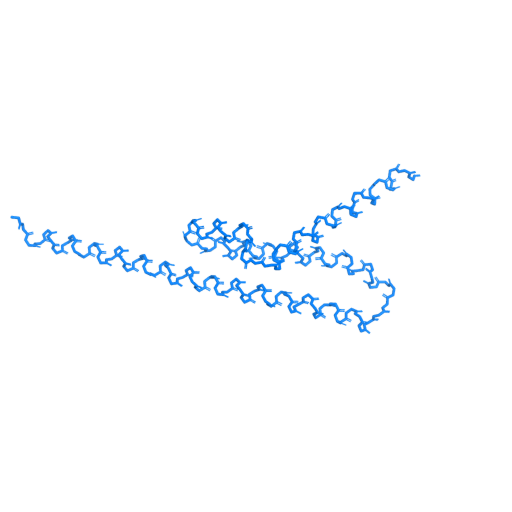 ASN A 1 96 ? -0.353 -0.359 -10.706 1.00 64.19 96 ASN A N 1
ATOM 760 C CA . ASN A 1 96 ? -0.874 0.839 -10.030 1.00 64.19 96 ASN A CA 1
ATOM 761 C C . ASN A 1 96 ? -2.399 0.931 -10.085 1.00 64.19 96 ASN A C 1
ATOM 763 O O . ASN A 1 96 ? -2.998 1.486 -9.169 1.00 64.19 96 ASN A O 1
ATOM 767 N N . PHE A 1 97 ? -3.021 0.400 -11.139 1.00 61.53 97 PHE A N 1
ATOM 768 C CA . PHE A 1 97 ? -4.478 0.344 -11.242 1.00 61.53 97 PHE A CA 1
ATOM 769 C C . PHE A 1 97 ? -5.100 -0.638 -10.236 1.00 61.53 97 PHE A C 1
ATOM 771 O O . PHE A 1 97 ? -6.315 -0.672 -10.071 1.00 61.53 97 PHE A O 1
ATOM 778 N N . GLY A 1 98 ? -4.283 -1.454 -9.557 1.00 58.66 98 GLY A N 1
ATOM 779 C CA . GLY A 1 98 ? -4.730 -2.340 -8.485 1.00 58.66 98 GLY A CA 1
ATOM 780 C C . GLY A 1 98 ? -5.581 -3.524 -8.952 1.00 58.66 98 GLY A C 1
ATOM 781 O O . GLY A 1 98 ? -6.030 -4.297 -8.115 1.00 58.66 98 GLY A O 1
ATOM 782 N N . ASN A 1 99 ? -5.780 -3.712 -10.263 1.00 61.03 99 ASN A N 1
ATOM 783 C CA . ASN A 1 99 ? -6.721 -4.702 -10.804 1.00 61.03 99 ASN A CA 1
ATOM 784 C C . ASN A 1 99 ? -6.322 -6.164 -10.516 1.00 61.03 99 ASN A C 1
ATOM 786 O O . ASN A 1 99 ? -7.163 -7.052 -10.546 1.00 61.03 99 ASN A O 1
ATOM 790 N N . SER A 1 100 ? -5.045 -6.418 -10.212 1.00 65.12 100 SER A N 1
ATOM 791 C CA . SER A 1 100 ? -4.540 -7.756 -9.862 1.00 65.12 100 SER A CA 1
ATOM 792 C C . SER A 1 100 ? -4.339 -7.984 -8.358 1.00 65.12 100 SER A C 1
ATOM 794 O O . SER A 1 100 ? -3.906 -9.074 -7.984 1.00 65.12 100 SER A O 1
ATOM 796 N N . TYR A 1 101 ? -4.603 -6.988 -7.500 1.00 71.50 101 TYR A N 1
ATOM 797 C CA . TYR A 1 101 ? -4.251 -7.033 -6.073 1.00 71.50 101 TYR A CA 1
ATOM 798 C C . TYR A 1 101 ? -5.461 -6.682 -5.188 1.00 71.50 101 TYR A C 1
ATOM 800 O O . TYR A 1 101 ? -5.713 -5.504 -4.919 1.00 71.50 101 TYR A O 1
ATOM 808 N N . PRO A 1 102 ? -6.231 -7.687 -4.731 1.00 72.19 102 PRO A N 1
ATOM 809 C CA . PRO A 1 102 ? -7.484 -7.469 -4.008 1.00 72.19 102 PRO A CA 1
ATOM 810 C C . PRO A 1 102 ? -7.288 -6.773 -2.656 1.00 72.19 102 PRO A C 1
ATOM 812 O O . PRO A 1 102 ? -8.135 -5.977 -2.252 1.00 72.19 102 PRO A O 1
ATOM 815 N N . PHE A 1 103 ? -6.168 -7.000 -1.960 1.00 74.31 103 PHE A N 1
ATOM 816 C CA . PHE A 1 103 ? -5.926 -6.334 -0.677 1.00 74.31 103 PHE A CA 1
ATOM 817 C C . PHE A 1 103 ? -5.564 -4.852 -0.855 1.00 74.31 103 PHE A C 1
ATOM 819 O O . PHE A 1 103 ? -5.963 -4.017 -0.048 1.00 74.31 103 PHE A O 1
ATOM 826 N N . TYR A 1 104 ? -4.916 -4.484 -1.966 1.00 76.12 104 TYR A N 1
ATOM 827 C CA . TYR A 1 104 ? -4.727 -3.077 -2.334 1.00 76.12 104 TYR A CA 1
ATOM 828 C C . TYR A 1 104 ? -6.063 -2.343 -2.541 1.00 76.12 104 TYR A C 1
ATOM 830 O O . TYR A 1 104 ? -6.237 -1.229 -2.042 1.00 76.12 104 TYR A O 1
ATOM 838 N N . GLN A 1 105 ? -7.024 -2.975 -3.225 1.00 77.88 105 GLN A N 1
ATOM 839 C CA . GLN A 1 105 ? -8.377 -2.426 -3.381 1.00 77.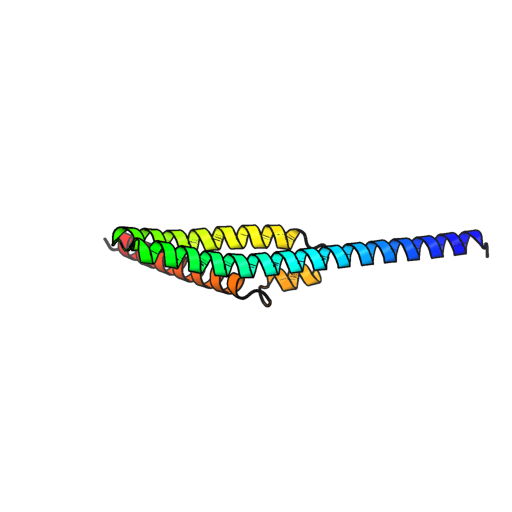88 105 GLN A CA 1
ATOM 840 C C . GLN A 1 105 ? -9.102 -2.330 -2.032 1.00 77.88 105 GLN A C 1
ATOM 842 O O . GLN A 1 105 ? -9.711 -1.305 -1.727 1.00 77.88 105 GLN A O 1
ATOM 847 N N . PHE A 1 106 ? -8.974 -3.356 -1.189 1.00 79.75 106 PHE A N 1
ATOM 848 C CA . PHE A 1 106 ? -9.529 -3.350 0.161 1.00 79.75 106 PHE A CA 1
ATOM 849 C C . PHE A 1 106 ? -8.972 -2.199 1.016 1.00 79.75 106 PHE A C 1
ATOM 851 O O . PHE A 1 106 ? -9.743 -1.486 1.654 1.00 79.75 106 PHE A O 1
ATOM 858 N N . CYS A 1 107 ? -7.661 -1.939 0.975 1.00 81.19 107 CYS A N 1
ATOM 859 C CA . CYS A 1 107 ? -7.054 -0.802 1.675 1.00 81.19 107 CYS A CA 1
ATOM 860 C C . CYS A 1 107 ? -7.628 0.548 1.223 1.00 81.19 107 CYS A C 1
ATOM 862 O O . CYS A 1 107 ? -7.824 1.434 2.054 1.00 81.19 107 CYS A O 1
ATOM 864 N N . TRP A 1 108 ? -7.933 0.709 -0.066 1.00 79.88 108 TRP A N 1
ATOM 865 C CA . TRP A 1 108 ? -8.616 1.905 -0.565 1.00 79.88 108 TRP A CA 1
ATOM 866 C C . TRP A 1 108 ? -10.028 2.046 0.007 1.00 79.88 108 TRP A C 1
ATOM 868 O O . TRP A 1 108 ? -10.390 3.133 0.454 1.00 79.88 108 TRP A O 1
ATOM 878 N N . VAL A 1 109 ? -10.799 0.956 0.066 1.00 83.12 109 VAL A N 1
ATOM 879 C CA . VAL A 1 109 ? -12.130 0.950 0.699 1.00 83.12 109 VAL A CA 1
ATOM 880 C C . VAL A 1 109 ? -12.031 1.334 2.178 1.00 83.12 109 VAL A C 1
ATOM 882 O O . VAL A 1 109 ? -12.795 2.181 2.637 1.00 83.12 109 VAL A O 1
ATOM 885 N N . VAL A 1 110 ? -11.056 0.786 2.911 1.00 82.12 110 VAL A N 1
ATOM 886 C CA . VAL A 1 110 ? -10.816 1.125 4.325 1.00 82.12 110 VAL A CA 1
ATOM 887 C C . VAL A 1 110 ? -10.486 2.610 4.499 1.00 82.12 110 VAL A C 1
ATOM 889 O O . VAL A 1 110 ? -10.994 3.238 5.425 1.00 82.12 110 VAL A O 1
ATOM 892 N N . ILE A 1 111 ? -9.682 3.198 3.607 1.00 82.00 111 ILE A N 1
ATOM 893 C CA . ILE A 1 111 ? -9.375 4.636 3.644 1.00 82.00 111 ILE A CA 1
ATOM 894 C C . ILE A 1 111 ? -10.618 5.481 3.359 1.00 82.00 111 ILE A C 1
ATOM 896 O O . ILE A 1 111 ? -10.849 6.454 4.074 1.00 82.00 111 ILE A O 1
ATOM 900 N N . ILE A 1 112 ? -11.432 5.113 2.366 1.00 85.12 112 ILE A N 1
ATOM 901 C CA . ILE A 1 112 ? -12.683 5.824 2.056 1.00 85.12 112 ILE A CA 1
ATOM 902 C C . ILE A 1 112 ? -13.623 5.789 3.266 1.00 85.12 112 ILE A C 1
ATOM 904 O O . ILE A 1 112 ? -14.145 6.827 3.671 1.00 85.12 112 ILE A O 1
ATOM 908 N N . PHE A 1 113 ? -13.779 4.621 3.896 1.00 84.31 113 PHE A N 1
ATOM 909 C CA . PHE A 1 113 ? -14.547 4.490 5.133 1.00 84.31 113 PHE A CA 1
ATOM 910 C C . PHE A 1 113 ? -13.973 5.356 6.257 1.00 84.31 113 PHE A C 1
ATOM 912 O O . PHE A 1 113 ? -14.722 6.059 6.931 1.00 84.31 113 PHE A O 1
ATOM 919 N N . ALA A 1 114 ? -12.653 5.353 6.447 1.00 84.00 114 ALA A N 1
ATOM 920 C CA . ALA A 1 114 ? -12.009 6.173 7.467 1.00 84.00 114 ALA A CA 1
ATOM 921 C C . ALA A 1 114 ? -12.220 7.675 7.223 1.00 84.00 114 ALA A C 1
ATOM 923 O O . ALA A 1 114 ? -12.519 8.402 8.167 1.00 84.00 114 ALA A O 1
ATOM 924 N N . MET A 1 115 ? -12.135 8.135 5.971 1.00 85.12 115 MET A N 1
ATOM 925 C CA . MET A 1 115 ? -12.450 9.519 5.603 1.00 85.12 115 MET A CA 1
ATOM 926 C C . MET A 1 115 ? -13.913 9.865 5.885 1.00 85.12 115 MET A C 1
ATOM 928 O O . MET A 1 115 ? -14.187 10.942 6.408 1.00 85.12 115 MET A O 1
ATOM 932 N N . PHE A 1 116 ? -14.842 8.953 5.588 1.00 86.19 116 PHE A N 1
ATOM 933 C CA . PHE A 1 116 ? -16.263 9.139 5.877 1.00 86.19 116 PHE A CA 1
ATOM 934 C C . PHE A 1 116 ? -16.526 9.279 7.384 1.00 86.19 116 PHE A C 1
ATOM 936 O O . PHE A 1 116 ? -17.204 10.213 7.808 1.00 86.19 116 PHE A O 1
ATOM 943 N N . PHE A 1 117 ? -15.926 8.417 8.210 1.00 84.19 117 PHE A N 1
ATOM 944 C CA . PHE A 1 117 ? -16.016 8.529 9.670 1.00 84.19 117 PHE A CA 1
ATOM 945 C C . PHE A 1 117 ? -15.407 9.829 10.200 1.00 84.19 117 PHE A C 1
ATOM 947 O O . PHE A 1 117 ? -15.983 10.454 11.090 1.00 84.19 117 PHE A O 1
ATOM 954 N N . LEU A 1 118 ? -14.267 10.254 9.650 1.00 85.12 118 LEU A N 1
ATOM 955 C CA . LEU A 1 118 ? -13.619 11.508 10.033 1.00 85.12 118 LEU A CA 1
ATOM 956 C C . LEU A 1 118 ? -14.516 12.703 9.681 1.00 85.12 118 LEU A C 1
ATOM 958 O O . LEU A 1 118 ? -14.706 13.584 10.512 1.00 85.12 118 LEU A O 1
ATOM 962 N N . PHE A 1 119 ? -15.136 12.695 8.500 1.00 86.50 119 PHE A N 1
ATOM 963 C CA . PHE A 1 119 ? -16.084 13.723 8.074 1.00 86.50 119 PHE A CA 1
ATOM 964 C C . PHE A 1 119 ? -17.315 13.801 8.988 1.00 86.50 119 PHE A C 1
ATOM 966 O O . PHE A 1 119 ? -17.669 14.889 9.439 1.00 86.50 119 PHE A O 1
ATOM 973 N N . LEU A 1 120 ? -17.922 12.659 9.330 1.00 86.75 120 LEU A N 1
ATOM 974 C CA . LEU A 1 120 ? -19.035 12.606 10.285 1.00 86.75 120 LEU A CA 1
ATOM 975 C C . LEU A 1 120 ? -18.641 13.146 11.664 1.00 86.75 120 LEU A C 1
ATOM 977 O O . LEU A 1 120 ? -19.399 13.901 12.272 1.00 86.75 120 LEU A O 1
ATOM 981 N N . PHE A 1 121 ? -17.451 12.785 12.148 1.00 85.06 121 PHE A N 1
ATOM 982 C CA . PHE A 1 121 ? -16.925 13.294 13.412 1.00 85.06 121 PHE A CA 1
ATOM 983 C C . PHE A 1 121 ? -16.741 14.818 13.378 1.00 85.06 121 PHE A C 1
ATOM 985 O O . PHE A 1 121 ? -17.090 15.503 14.336 1.00 85.06 121 PHE A O 1
ATOM 992 N N . LEU A 1 122 ? -16.248 15.352 12.259 1.00 88.38 122 LEU A N 1
ATOM 993 C CA . LEU A 1 122 ? -16.041 16.786 12.055 1.00 88.38 122 LEU A CA 1
ATOM 994 C C . LEU A 1 122 ? -17.372 17.553 12.022 1.00 88.38 122 LEU A C 1
ATOM 996 O O . LEU A 1 122 ? -17.489 18.583 12.678 1.00 88.38 122 LEU A O 1
ATOM 1000 N N . ILE A 1 123 ? -18.394 17.020 11.340 1.00 90.06 123 ILE A N 1
ATOM 1001 C CA . ILE A 1 123 ? -19.758 17.580 11.359 1.00 90.06 123 ILE A CA 1
ATOM 1002 C C . ILE A 1 123 ? -20.316 17.605 12.781 1.00 90.06 123 ILE A C 1
ATOM 1004 O O . ILE A 1 123 ? -20.860 18.622 13.206 1.00 90.06 123 ILE A O 1
ATOM 1008 N N . HIS A 1 124 ? -20.179 16.503 13.522 1.00 86.94 124 HIS A N 1
ATOM 1009 C CA . HIS A 1 124 ? -20.663 16.447 14.897 1.00 86.94 124 HIS A CA 1
ATOM 1010 C C . HIS A 1 124 ? -19.960 17.487 15.780 1.00 86.94 124 HIS A C 1
ATOM 1012 O O . HIS A 1 124 ? -20.620 18.122 16.596 1.00 86.94 124 HIS A O 1
ATOM 1018 N N . LEU A 1 125 ? -18.648 17.681 15.617 1.00 87.31 125 LEU A N 1
ATOM 1019 C CA . LEU A 1 125 ? -17.890 18.679 16.373 1.00 87.31 125 LEU A CA 1
ATOM 1020 C C . LEU A 1 125 ? -18.345 20.115 16.068 1.00 87.31 125 LEU A C 1
ATOM 1022 O O . LEU A 1 125 ? -18.359 20.937 16.969 1.00 87.31 125 LEU A O 1
ATOM 1026 N N . ILE A 1 126 ? -18.707 20.413 14.815 1.00 89.69 126 ILE A N 1
ATOM 1027 C CA . ILE A 1 126 ? -19.196 21.740 14.397 1.00 89.69 126 ILE A CA 1
ATOM 1028 C C . ILE A 1 126 ? -20.606 22.028 14.939 1.00 89.69 126 ILE A C 1
ATOM 1030 O O . ILE A 1 126 ? -20.943 23.178 15.196 1.00 89.69 126 ILE A O 1
ATOM 1034 N N . MET A 1 127 ? -21.439 20.994 15.067 1.00 82.38 127 MET A N 1
ATOM 1035 C CA . MET A 1 127 ? -22.815 21.093 15.573 1.00 82.38 127 MET A CA 1
ATOM 1036 C C . MET A 1 127 ? -22.908 21.155 17.108 1.00 82.38 127 MET A C 1
ATOM 1038 O O . MET A 1 127 ? -24.010 21.337 17.626 1.00 82.38 127 MET A O 1
ATOM 1042 N N . LEU A 1 128 ? -21.794 20.941 17.817 1.00 73.00 128 LEU A N 1
ATOM 1043 C CA . LEU A 1 128 ? -21.692 20.984 19.278 1.00 73.00 128 LEU A CA 1
ATOM 1044 C C . LEU A 1 128 ? -21.306 22.391 19.752 1.00 73.00 128 LEU A C 1
ATOM 1046 O O . LEU A 1 128 ? -21.882 22.829 20.770 1.00 73.00 128 LEU A O 1
#

Foldseek 3Di:
DDPVVVVVVVVVVVVVVVVVVVLVVQLVVLVVVLVVLLVVLVVVVVVVVVVLVVVPDPVVVVVCLVVLLVSLVVSLVVQLVSLVSRPDPVVSVVSVVCPPRVVNVVSVVSNVVSVVVVVVVVVVVVVD

pLDDT: mean 77.12, std 6.82, range [58.66, 90.06]

Radius of gyration: 23.36 Å; chains: 1; bounding box: 56×34×73 Å

Secondary structure (DSSP, 8-state):
--HHHHHHHHHHHHHHHHHHHHHHHHHHHHHHHHHHHHHHHHHHHHHHHHHHHHH--HHHHHHHHHHHHHHHHHHHHHHHHHHTT---HHHHHHHHTTTT-HHHHHHHHHHHHHHHHHHHHHHHHHT-

Organism: NCBI:txid1398200

Sequence (128 aa):
MDRVKIDKLKNRDITALLSKYAMKKQDKQTLASLKQLDNRAVLGFFAIALILGMIGGKKLARSVLVLWPLYSVIYIVMFRKLSQRLHDSGLRGLVNFGNSYPFYQFCWVVIIFAMFFLFLFLIHLIML